Protein AF-A0A317DU81-F1 (afdb_monomer_lite)

pLDDT: mean 81.93, std 19.48, range [38.66, 98.44]

Secondary structure (DSSP, 8-state):
---------TT-S-------HHHHHHHHHHHHHHHHHHHHHHHHTTEEEEEEEEEEEE-SSS-EEEEEEEEEEE----

Radius of gyration: 22.25 Å; chains: 1; bounding box: 41×62×50 Å

Foldseek 3Di:
DDDDPPPPDPPPDDDPDDPPVVVVVVVVVVVVVVVVVVCVVLVVVQKDKDKDFDDWDDPVPRDIDTDIDIDIDRPPPD

Organism: NCBI:txid1264899

Structure (mmCIF, N/CA/C/O backbone):
data_AF-A0A317DU81-F1
#
_entry.id   AF-A0A317DU81-F1
#
loop_
_atom_site.group_PDB
_atom_site.id
_atom_site.type_symbol
_atom_site.label_atom_id
_atom_site.label_alt_id
_atom_site.label_comp_id
_atom_site.label_asym_id
_atom_site.label_entity_id
_atom_site.label_seq_id
_atom_site.pdbx_PDB_ins_code
_atom_site.Cartn_x
_atom_site.Cartn_y
_atom_site.Cartn_z
_atom_site.occupancy
_atom_site.B_iso_or_equiv
_atom_site.auth_seq_id
_atom_site.auth_comp_id
_atom_site.auth_asym_id
_atom_site.auth_atom_id
_atom_site.pdbx_PDB_model_num
ATOM 1 N N . MET A 1 1 ? 13.571 50.264 -28.649 1.00 51.19 1 MET A N 1
ATOM 2 C CA . MET A 1 1 ? 12.807 49.072 -28.231 1.00 51.19 1 MET A CA 1
ATOM 3 C C . MET A 1 1 ? 13.084 47.987 -29.247 1.00 51.19 1 MET A C 1
ATOM 5 O O . MET A 1 1 ? 12.448 47.972 -30.290 1.00 51.19 1 MET A O 1
ATOM 9 N N . THR A 1 2 ? 14.097 47.166 -28.988 1.00 48.75 2 THR A N 1
ATOM 10 C CA . THR A 1 2 ? 14.313 45.916 -29.718 1.00 48.75 2 THR A CA 1
ATOM 11 C C . THR A 1 2 ? 14.110 44.773 -28.747 1.00 48.75 2 THR A C 1
ATOM 13 O O . THR A 1 2 ? 14.389 44.887 -27.556 1.00 48.75 2 THR A O 1
ATOM 16 N N . ASP A 1 3 ? 13.494 43.754 -29.306 1.00 45.44 3 ASP A N 1
ATOM 17 C CA . ASP A 1 3 ? 12.763 42.679 -28.680 1.00 45.44 3 ASP A CA 1
ATOM 18 C C . ASP A 1 3 ? 13.695 41.717 -27.931 1.00 45.44 3 ASP A C 1
ATOM 20 O O . ASP A 1 3 ? 14.654 41.206 -28.501 1.00 45.44 3 ASP A O 1
ATOM 24 N N . SER A 1 4 ? 13.374 41.510 -26.654 1.00 50.03 4 SER A N 1
ATOM 25 C CA . SER A 1 4 ? 13.537 40.267 -25.899 1.00 50.03 4 SER A CA 1
ATOM 26 C C . SER A 1 4 ? 14.889 39.543 -25.969 1.00 50.03 4 SER A C 1
ATOM 28 O O . SER A 1 4 ? 15.058 38.565 -26.698 1.00 50.03 4 SER A O 1
ATOM 30 N N . ASP A 1 5 ? 15.791 39.914 -25.056 1.00 52.84 5 ASP A N 1
ATOM 31 C CA . ASP A 1 5 ? 16.814 39.005 -24.531 1.00 52.84 5 ASP A CA 1
ATOM 32 C C . ASP A 1 5 ? 16.123 37.840 -23.793 1.00 52.84 5 ASP A C 1
ATOM 34 O O . ASP A 1 5 ? 15.909 37.864 -22.578 1.00 52.84 5 ASP A O 1
ATOM 38 N N . ILE A 1 6 ? 15.734 36.803 -24.539 1.00 57.69 6 ILE A N 1
ATOM 39 C CA . ILE A 1 6 ? 15.387 35.502 -23.967 1.00 57.69 6 ILE A CA 1
ATOM 40 C C . ILE A 1 6 ? 16.677 34.920 -23.389 1.00 57.69 6 ILE A C 1
ATOM 42 O O . ILE A 1 6 ? 17.542 34.409 -24.103 1.00 57.69 6 ILE A O 1
ATOM 46 N N . ILE A 1 7 ? 16.801 35.008 -22.064 1.00 61.28 7 ILE A N 1
ATOM 47 C CA . ILE A 1 7 ? 17.793 34.265 -21.294 1.00 61.28 7 ILE A CA 1
ATOM 48 C C . ILE A 1 7 ? 17.509 32.786 -21.545 1.00 61.28 7 ILE A C 1
ATOM 50 O O . ILE A 1 7 ? 16.564 32.207 -21.008 1.00 61.28 7 ILE A O 1
ATOM 54 N N . THR A 1 8 ? 18.323 32.170 -22.396 1.00 54.91 8 THR A N 1
ATOM 55 C CA . THR A 1 8 ? 18.356 30.718 -22.521 1.00 54.91 8 THR A CA 1
ATOM 56 C C . THR A 1 8 ? 18.897 30.186 -21.200 1.00 54.91 8 THR A C 1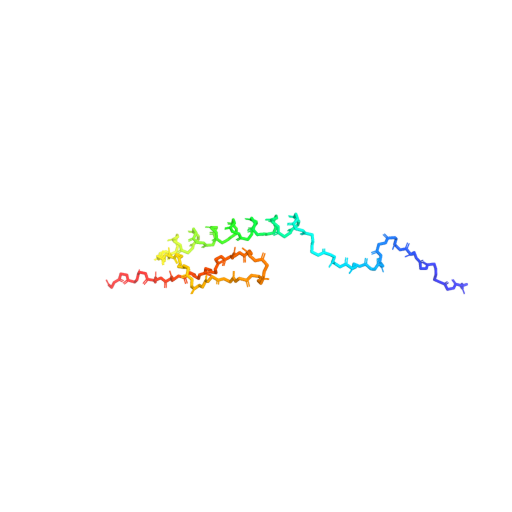
ATOM 58 O O . THR A 1 8 ? 20.091 30.290 -20.934 1.00 54.91 8 THR A O 1
ATOM 61 N N . ILE A 1 9 ? 18.018 29.669 -20.338 1.00 58.00 9 ILE A N 1
ATOM 62 C CA . ILE A 1 9 ? 18.436 28.952 -19.133 1.00 58.00 9 ILE A CA 1
ATOM 63 C C . ILE A 1 9 ? 19.024 27.614 -19.606 1.00 58.00 9 ILE A C 1
ATOM 65 O O . ILE A 1 9 ? 18.285 26.809 -20.187 1.00 58.00 9 ILE A O 1
ATOM 69 N N . PRO A 1 10 ? 20.326 27.344 -19.398 1.00 48.50 10 PRO A N 1
ATOM 70 C CA . PRO A 1 10 ? 20.873 26.022 -19.668 1.00 48.50 10 PRO A CA 1
ATOM 71 C C . PRO A 1 10 ? 20.150 25.013 -18.765 1.00 48.50 10 PRO A C 1
ATOM 73 O O . PRO A 1 10 ? 20.223 25.103 -17.543 1.00 48.50 10 PRO A O 1
ATOM 76 N N . GLY A 1 11 ? 19.389 24.101 -19.378 1.00 55.03 11 GLY A N 1
ATOM 77 C CA . GLY A 1 11 ? 18.567 23.103 -18.681 1.00 55.03 11 GLY A CA 1
ATOM 78 C C . GLY A 1 11 ? 17.139 22.949 -19.216 1.00 55.03 11 GLY A C 1
ATOM 79 O O . GLY A 1 11 ? 16.492 21.951 -18.924 1.00 55.03 11 GLY A O 1
ATOM 80 N N . ALA A 1 12 ? 16.646 23.868 -20.054 1.00 55.78 12 ALA A N 1
ATOM 81 C CA . ALA A 1 12 ? 15.314 23.764 -20.673 1.00 55.78 12 ALA A CA 1
ATOM 82 C C . ALA A 1 12 ? 15.275 22.845 -21.915 1.00 55.78 12 ALA A C 1
ATOM 84 O O . ALA A 1 12 ? 14.502 23.065 -22.847 1.00 55.78 12 ALA A O 1
ATOM 85 N N . GLY A 1 13 ? 16.139 21.833 -21.962 1.00 45.91 13 GLY A N 1
ATOM 86 C CA . GLY A 1 13 ? 16.318 20.975 -23.122 1.00 45.91 13 GLY A CA 1
ATOM 87 C C . GLY A 1 13 ? 16.553 19.542 -22.694 1.00 45.91 13 GLY A C 1
ATOM 88 O O . GLY A 1 13 ? 17.598 19.232 -22.140 1.00 45.91 13 GLY A O 1
ATOM 89 N N . SER A 1 14 ? 15.590 18.689 -23.039 1.00 46.28 14 SER A N 1
ATOM 90 C CA . SER A 1 14 ? 15.718 17.237 -23.035 1.00 46.28 14 SER A CA 1
ATOM 91 C C . SER A 1 14 ? 15.994 16.644 -21.652 1.00 46.28 14 SER A C 1
ATOM 93 O O . SER A 1 14 ? 17.136 16.429 -21.262 1.00 46.28 14 SER A O 1
ATOM 95 N N . CYS A 1 15 ? 14.931 16.270 -20.942 1.00 38.66 15 CYS A N 1
ATOM 96 C CA . CYS A 1 15 ? 15.029 15.068 -20.127 1.00 38.66 15 CYS A CA 1
ATOM 97 C C . CYS A 1 15 ? 14.658 13.896 -21.046 1.00 38.66 15 CYS A C 1
ATOM 99 O O . CYS A 1 15 ? 13.478 13.540 -21.104 1.00 38.66 15 CYS A O 1
ATOM 101 N N . PRO A 1 16 ? 15.595 13.258 -21.779 1.00 45.62 16 PRO A N 1
ATOM 102 C CA . PRO A 1 16 ? 15.415 11.834 -21.950 1.00 45.62 16 PRO A CA 1
ATOM 103 C C . PRO A 1 16 ? 15.498 11.323 -20.513 1.00 45.62 16 PRO A C 1
ATOM 105 O O . PRO A 1 16 ? 16.503 11.551 -19.854 1.00 45.62 16 PRO A O 1
ATOM 108 N N . MET A 1 17 ? 14.424 10.776 -19.960 1.00 47.25 17 MET A N 1
ATOM 109 C CA . MET A 1 17 ? 14.537 10.071 -18.690 1.00 47.25 17 MET A CA 1
ATOM 110 C C . MET A 1 17 ? 15.058 8.675 -19.044 1.00 47.25 17 MET A C 1
ATOM 112 O O . MET A 1 17 ? 14.236 7.820 -19.385 1.00 47.25 17 MET A O 1
ATOM 116 N N . PRO A 1 18 ? 16.375 8.375 -19.013 1.00 45.25 18 PRO A N 1
ATOM 117 C CA . PRO A 1 18 ? 16.730 7.026 -18.656 1.00 45.25 18 PRO A CA 1
ATOM 118 C C . PRO A 1 18 ? 16.231 6.861 -17.222 1.00 45.25 18 PRO A C 1
ATOM 120 O O . PRO A 1 18 ? 16.441 7.715 -16.369 1.00 45.25 18 PRO A O 1
ATOM 123 N N . THR A 1 19 ? 15.482 5.794 -17.012 1.00 61.06 19 THR A N 1
ATOM 124 C CA . THR A 1 19 ? 15.464 4.967 -15.806 1.00 61.06 19 THR A CA 1
ATOM 125 C C . THR A 1 19 ? 16.663 5.195 -14.865 1.00 61.06 19 THR A C 1
ATOM 127 O O . THR A 1 19 ? 17.586 4.378 -14.839 1.00 61.06 19 THR A O 1
ATOM 130 N N . ASP A 1 20 ? 16.686 6.293 -14.110 1.00 76.81 20 ASP A N 1
ATOM 131 C CA . ASP A 1 20 ? 17.684 6.503 -13.070 1.00 76.81 20 ASP A CA 1
ATOM 132 C C . ASP A 1 20 ? 17.309 5.591 -11.909 1.00 76.81 20 ASP A C 1
ATOM 134 O O . ASP A 1 20 ? 16.409 5.875 -11.116 1.00 76.81 20 ASP A O 1
ATOM 138 N N . LEU A 1 21 ? 17.945 4.424 -11.888 1.00 85.81 21 LEU A N 1
ATOM 139 C CA . LEU A 1 21 ? 17.700 3.403 -10.886 1.00 85.81 21 LEU A CA 1
ATOM 140 C C . LEU A 1 21 ? 17.949 3.951 -9.478 1.00 85.81 21 LEU A C 1
ATOM 142 O O . LEU A 1 21 ? 17.223 3.578 -8.562 1.00 85.81 21 LEU A O 1
ATOM 146 N N . GLU A 1 22 ? 18.935 4.832 -9.309 1.00 89.38 22 GLU A N 1
ATOM 147 C CA . GLU A 1 22 ? 19.264 5.412 -8.011 1.00 89.38 22 GLU A CA 1
ATOM 148 C C . GLU A 1 22 ? 18.136 6.330 -7.530 1.00 89.38 22 GLU A C 1
ATOM 150 O O . GLU A 1 22 ? 17.593 6.105 -6.446 1.00 89.38 22 GLU A O 1
ATOM 155 N N . GLY A 1 23 ? 17.672 7.248 -8.383 1.00 91.81 23 GLY A N 1
ATOM 156 C CA . GLY A 1 23 ? 16.501 8.078 -8.094 1.00 91.81 23 GLY A CA 1
ATOM 157 C C . GLY A 1 23 ? 15.219 7.269 -7.841 1.00 91.81 23 GLY A C 1
ATOM 158 O O . GLY A 1 23 ? 14.432 7.611 -6.957 1.00 91.81 23 GLY A O 1
ATOM 159 N N . ILE A 1 24 ? 15.009 6.157 -8.557 1.00 90.94 24 ILE A N 1
ATOM 160 C CA . ILE A 1 24 ? 13.862 5.258 -8.326 1.00 90.94 24 ILE A CA 1
ATOM 161 C C . ILE A 1 24 ? 13.974 4.549 -6.968 1.00 90.94 24 ILE A C 1
ATOM 163 O O . ILE A 1 24 ? 12.974 4.425 -6.258 1.00 90.94 24 ILE A O 1
ATOM 167 N N . ILE A 1 25 ? 15.167 4.083 -6.588 1.00 92.81 25 ILE A N 1
ATOM 168 C CA . ILE A 1 25 ? 15.407 3.441 -5.288 1.00 92.81 25 ILE A CA 1
ATOM 169 C C . ILE A 1 25 ? 15.188 4.441 -4.150 1.00 92.81 25 ILE A C 1
ATOM 171 O O . ILE A 1 25 ? 14.547 4.102 -3.151 1.00 92.81 25 ILE A O 1
ATOM 175 N N . GLU A 1 26 ? 15.677 5.672 -4.300 1.00 94.19 26 GLU A N 1
ATOM 176 C CA . GLU A 1 26 ? 15.469 6.730 -3.315 1.00 94.19 26 GLU A CA 1
ATOM 177 C C . GLU A 1 26 ? 13.979 7.052 -3.161 1.00 94.19 26 GLU A C 1
ATOM 179 O O . GLU A 1 26 ? 13.458 7.039 -2.043 1.00 94.19 26 GLU A O 1
ATOM 184 N N . ALA A 1 27 ? 13.264 7.243 -4.275 1.00 94.44 27 ALA A N 1
ATOM 185 C CA . ALA A 1 27 ? 11.823 7.477 -4.265 1.00 94.44 27 ALA A CA 1
ATOM 186 C C . ALA A 1 27 ? 11.058 6.331 -3.583 1.00 94.44 27 ALA A C 1
ATOM 188 O O . ALA A 1 27 ? 10.205 6.589 -2.733 1.00 94.44 27 ALA A O 1
ATOM 189 N N . LEU A 1 28 ? 11.409 5.072 -3.873 1.00 94.69 28 LEU A N 1
ATOM 190 C CA . LEU A 1 28 ? 10.804 3.900 -3.235 1.00 94.69 28 LEU A CA 1
ATOM 191 C C . LEU A 1 28 ? 11.028 3.896 -1.715 1.00 94.69 28 LEU A C 1
ATOM 193 O O . LEU A 1 28 ? 10.093 3.648 -0.952 1.00 94.69 28 LEU A O 1
ATOM 197 N N . SER A 1 29 ? 12.250 4.190 -1.261 1.00 96.31 29 SER A N 1
ATOM 198 C CA . SER A 1 29 ? 12.569 4.310 0.168 1.00 96.31 29 SER A CA 1
ATOM 199 C C . SER A 1 29 ? 11.712 5.390 0.837 1.00 96.31 29 SER A C 1
ATOM 201 O O . SER A 1 29 ? 11.111 5.171 1.897 1.00 96.31 29 SER A O 1
ATOM 203 N N . HIS A 1 30 ? 11.582 6.539 0.174 1.00 97.12 30 HIS A N 1
ATOM 204 C CA . HIS A 1 30 ? 10.795 7.664 0.662 1.00 97.12 30 HIS A CA 1
ATOM 205 C C . HIS A 1 30 ? 9.297 7.334 0.737 1.00 97.12 30 HIS A C 1
ATOM 207 O O . HIS A 1 30 ? 8.632 7.646 1.730 1.00 97.12 30 HIS A O 1
ATOM 213 N N . ASP A 1 31 ? 8.772 6.638 -0.269 1.00 96.44 31 ASP A N 1
ATOM 214 C CA . ASP A 1 31 ? 7.382 6.194 -0.317 1.00 96.44 31 ASP A CA 1
ATOM 215 C C . ASP A 1 31 ? 7.055 5.199 0.794 1.00 96.44 31 ASP A C 1
ATOM 217 O O . ASP A 1 31 ? 6.023 5.339 1.457 1.00 96.44 31 ASP A O 1
ATOM 221 N N . VAL A 1 32 ? 7.949 4.248 1.070 1.00 96.31 32 VAL A N 1
ATOM 222 C CA . VAL A 1 32 ? 7.790 3.303 2.184 1.00 96.31 32 VAL A CA 1
ATOM 223 C C . VAL A 1 32 ? 7.817 4.032 3.529 1.00 96.31 32 VAL A C 1
ATOM 225 O O . VAL A 1 32 ? 6.969 3.775 4.388 1.00 96.31 32 VAL A O 1
ATOM 228 N N . ALA A 1 33 ? 8.732 4.985 3.722 1.00 98.00 33 ALA A N 1
ATOM 229 C CA . ALA A 1 33 ? 8.776 5.793 4.941 1.00 98.00 33 ALA A CA 1
ATOM 230 C C . ALA A 1 33 ? 7.478 6.600 5.142 1.00 98.00 33 ALA A C 1
ATOM 232 O O . ALA A 1 33 ? 6.903 6.609 6.237 1.00 98.00 33 ALA A O 1
ATOM 233 N N . ARG A 1 34 ? 6.963 7.216 4.071 1.00 97.50 34 ARG A N 1
ATOM 234 C CA . ARG A 1 34 ? 5.693 7.957 4.068 1.00 97.50 34 ARG A CA 1
ATOM 235 C C . ARG A 1 34 ? 4.486 7.052 4.323 1.00 97.50 34 ARG A C 1
ATOM 237 O O . ARG A 1 34 ? 3.567 7.440 5.054 1.00 97.50 34 ARG A O 1
ATOM 244 N N . MET A 1 35 ? 4.486 5.842 3.769 1.00 96.75 35 MET A N 1
ATOM 245 C CA . MET A 1 35 ? 3.463 4.834 4.045 1.00 96.75 35 MET A CA 1
ATOM 246 C C . MET A 1 35 ? 3.470 4.462 5.532 1.00 96.75 35 MET A C 1
ATOM 248 O O . MET A 1 35 ? 2.424 4.512 6.175 1.00 96.75 35 MET A O 1
ATOM 252 N N . ASN A 1 36 ? 4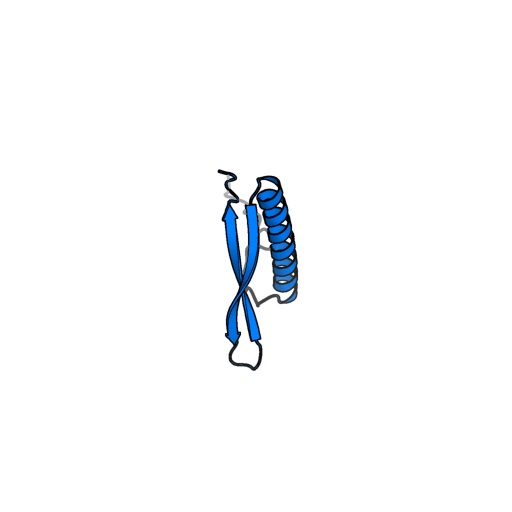.642 4.191 6.113 1.00 97.12 36 ASN A N 1
ATOM 253 C CA . ASN A 1 36 ? 4.783 3.862 7.535 1.00 97.12 36 ASN A CA 1
ATOM 254 C C . ASN A 1 36 ? 4.314 4.995 8.461 1.00 97.12 36 ASN A C 1
ATOM 256 O O . ASN A 1 36 ? 3.714 4.736 9.504 1.00 97.12 36 ASN A O 1
ATOM 260 N N . GLU A 1 37 ? 4.556 6.255 8.098 1.00 98.44 37 GLU A N 1
ATOM 261 C CA . GLU A 1 37 ? 4.003 7.409 8.820 1.00 98.44 37 GLU A CA 1
ATOM 262 C C . GLU A 1 37 ? 2.469 7.439 8.749 1.00 98.44 37 GLU A C 1
ATOM 264 O O . GLU A 1 37 ? 1.796 7.620 9.763 1.00 98.44 37 GLU A O 1
ATOM 269 N N . THR A 1 38 ? 1.901 7.200 7.567 1.00 97.69 38 THR A N 1
ATOM 270 C CA . THR A 1 38 ? 0.444 7.140 7.373 1.00 97.69 38 THR A CA 1
ATOM 271 C C . THR A 1 38 ? -0.193 6.011 8.183 1.00 97.69 38 THR A C 1
ATOM 273 O O . THR A 1 38 ? -1.221 6.223 8.825 1.00 97.69 38 THR A O 1
ATOM 276 N N . ILE A 1 39 ? 0.445 4.838 8.228 1.00 97.19 39 ILE A N 1
ATOM 277 C CA . ILE A 1 39 ? 0.019 3.704 9.060 1.00 97.19 39 ILE A CA 1
ATOM 278 C C . ILE A 1 39 ? -0.000 4.100 10.538 1.00 97.19 39 ILE A C 1
ATOM 280 O O . ILE A 1 39 ? -0.996 3.863 11.220 1.00 97.19 39 ILE A O 1
ATOM 284 N N . ARG A 1 40 ? 1.059 4.756 11.032 1.00 97.44 40 ARG A N 1
ATOM 285 C CA . ARG A 1 40 ? 1.124 5.222 12.426 1.00 97.44 40 ARG A CA 1
ATOM 286 C C . ARG A 1 40 ? 0.004 6.211 12.754 1.00 97.44 40 ARG A C 1
ATOM 288 O O . ARG A 1 40 ? -0.602 6.098 13.817 1.00 97.44 40 ARG A O 1
ATOM 295 N N . LYS A 1 41 ? -0.331 7.122 11.835 1.00 97.38 41 LYS A N 1
ATOM 296 C CA . LYS A 1 41 ? -1.465 8.051 11.993 1.00 97.38 41 LYS A CA 1
ATOM 297 C C . LYS A 1 41 ? -2.812 7.330 12.016 1.00 97.38 41 LYS A C 1
ATOM 299 O O . LYS A 1 41 ? -3.636 7.615 12.880 1.00 97.38 41 LYS A O 1
ATOM 304 N N . ALA A 1 42 ? -3.030 6.382 11.106 1.00 95.62 42 ALA A N 1
ATOM 305 C CA . ALA A 1 42 ? -4.259 5.589 11.066 1.00 95.62 42 ALA A CA 1
ATOM 306 C C . ALA A 1 42 ? -4.439 4.764 12.352 1.00 95.62 42 ALA A C 1
ATOM 308 O O . ALA A 1 42 ? -5.526 4.737 12.925 1.00 95.62 42 ALA A O 1
ATOM 309 N N . MET A 1 43 ? -3.356 4.162 12.848 1.00 95.38 43 MET A N 1
ATOM 310 C CA . MET A 1 43 ? -3.338 3.436 14.117 1.00 95.38 43 MET A CA 1
ATOM 311 C C . MET A 1 43 ? -3.656 4.348 15.304 1.00 95.38 43 MET A C 1
ATOM 313 O O . MET A 1 43 ? -4.483 3.993 16.139 1.00 95.38 43 MET A O 1
ATOM 317 N N . ALA A 1 44 ? -3.060 5.544 15.362 1.00 95.75 44 ALA A N 1
ATOM 318 C CA . ALA A 1 44 ? -3.370 6.530 16.398 1.00 95.75 44 ALA A CA 1
ATOM 319 C C . ALA A 1 44 ? -4.848 6.970 16.374 1.00 95.75 44 ALA A C 1
ATOM 321 O O . ALA A 1 44 ? -5.409 7.296 17.416 1.00 95.75 44 ALA A O 1
ATOM 322 N N . ALA A 1 45 ? -5.493 6.930 15.205 1.00 95.31 45 ALA A N 1
ATOM 323 C CA . ALA A 1 45 ? -6.925 7.173 15.038 1.00 95.31 45 ALA A CA 1
ATOM 324 C C . ALA A 1 45 ? -7.813 5.937 15.319 1.00 95.31 45 ALA A C 1
ATOM 326 O O . ALA A 1 45 ? -9.028 6.006 15.136 1.00 95.31 45 ALA A O 1
ATOM 327 N N . GLY A 1 46 ? -7.236 4.812 15.760 1.00 93.88 46 GLY A N 1
ATOM 328 C CA . GLY A 1 46 ? -7.964 3.598 16.152 1.00 93.88 46 GLY A CA 1
ATOM 329 C C . GLY A 1 46 ? -8.146 2.549 15.049 1.00 93.88 46 GLY A C 1
ATOM 330 O O . GLY A 1 46 ? -8.932 1.614 15.221 1.00 93.88 46 GLY A O 1
ATOM 331 N N . ALA A 1 47 ? -7.451 2.673 13.915 1.00 96.06 47 ALA A N 1
ATOM 332 C CA . ALA A 1 47 ? -7.464 1.645 12.877 1.00 96.06 47 ALA A CA 1
ATOM 333 C C . ALA A 1 47 ? -6.467 0.512 13.175 1.00 96.06 47 ALA A C 1
ATOM 335 O O . ALA A 1 47 ? -5.373 0.738 13.687 1.00 96.06 47 ALA A O 1
ATOM 336 N N . ILE A 1 48 ? -6.813 -0.707 12.771 1.00 95.69 48 ILE A N 1
ATOM 337 C CA . ILE A 1 48 ? -5.866 -1.813 12.611 1.00 95.69 48 ILE A CA 1
ATOM 338 C C . ILE A 1 48 ? -5.479 -1.849 11.133 1.00 95.69 48 ILE A C 1
ATOM 340 O O . ILE A 1 48 ? -6.358 -1.881 10.269 1.00 95.69 48 ILE A O 1
ATOM 344 N N . VAL A 1 49 ? -4.179 -1.830 10.841 1.00 96.50 49 VAL A N 1
ATOM 345 C CA . VAL A 1 49 ? -3.657 -1.867 9.471 1.00 96.50 49 VAL A CA 1
ATOM 346 C C . VAL A 1 49 ? -2.729 -3.064 9.312 1.00 96.50 49 VAL A C 1
ATOM 348 O O . VAL A 1 49 ? -1.765 -3.208 10.060 1.00 96.50 49 VAL A O 1
ATOM 351 N N . GLU A 1 50 ? -3.003 -3.894 8.313 1.00 96.19 50 GLU A N 1
ATOM 352 C CA . GLU A 1 50 ? -2.173 -5.029 7.908 1.00 96.19 50 GLU A CA 1
ATOM 353 C C . GLU A 1 50 ? -1.698 -4.828 6.470 1.00 96.19 50 GLU A C 1
ATOM 355 O O . GLU A 1 50 ? -2.446 -4.309 5.646 1.00 96.19 50 GLU A O 1
ATOM 360 N N . ILE A 1 51 ? -0.487 -5.272 6.133 1.00 96.00 51 ILE A N 1
ATOM 361 C CA . ILE A 1 51 ? 0.016 -5.239 4.754 1.00 96.00 51 ILE A CA 1
ATOM 362 C C . ILE A 1 51 ? 0.011 -6.655 4.190 1.00 96.00 51 ILE A C 1
ATOM 364 O O . ILE A 1 51 ? 0.618 -7.560 4.762 1.00 96.00 51 ILE A O 1
ATOM 368 N N . LYS A 1 52 ? -0.666 -6.850 3.055 1.00 96.00 52 LYS A N 1
ATOM 369 C CA . LYS A 1 52 ? -0.698 -8.129 2.341 1.00 96.00 52 LYS A CA 1
ATOM 370 C C . LYS A 1 52 ? 0.048 -8.012 1.028 1.00 96.00 52 LYS A C 1
ATOM 372 O O . LYS A 1 52 ? -0.126 -7.034 0.305 1.00 96.00 52 LYS A O 1
ATOM 377 N N . ARG A 1 53 ? 0.812 -9.048 0.683 1.00 96.38 53 ARG A N 1
ATOM 378 C CA . ARG A 1 53 ? 1.264 -9.228 -0.695 1.00 96.38 53 ARG A CA 1
ATOM 379 C C . ARG A 1 53 ? 0.085 -9.698 -1.542 1.00 96.38 53 ARG A C 1
ATOM 381 O O . ARG A 1 53 ? -0.519 -10.720 -1.222 1.00 96.38 53 ARG A O 1
ATOM 388 N N . THR A 1 54 ? -0.231 -8.963 -2.599 1.00 96.25 54 THR A N 1
ATOM 389 C CA . THR A 1 54 ? -1.350 -9.261 -3.503 1.00 96.25 54 THR A CA 1
ATOM 390 C C . THR A 1 54 ? -0.905 -9.960 -4.772 1.00 96.25 54 THR A C 1
ATOM 392 O O . THR A 1 54 ? -1.643 -10.789 -5.291 1.00 96.25 54 THR A O 1
ATOM 395 N N . ASP A 1 55 ? 0.295 -9.648 -5.255 1.00 95.88 55 ASP A N 1
ATOM 396 C CA . ASP A 1 55 ? 0.835 -10.215 -6.484 1.00 95.88 55 ASP A CA 1
ATOM 397 C C . ASP A 1 55 ? 2.368 -10.204 -6.465 1.00 95.88 55 ASP A C 1
ATOM 399 O O . ASP A 1 55 ? 2.999 -9.575 -5.605 1.00 95.88 55 ASP A O 1
ATOM 403 N N . ARG A 1 56 ? 2.965 -10.900 -7.428 1.00 94.75 56 ARG A N 1
ATOM 404 C CA . ARG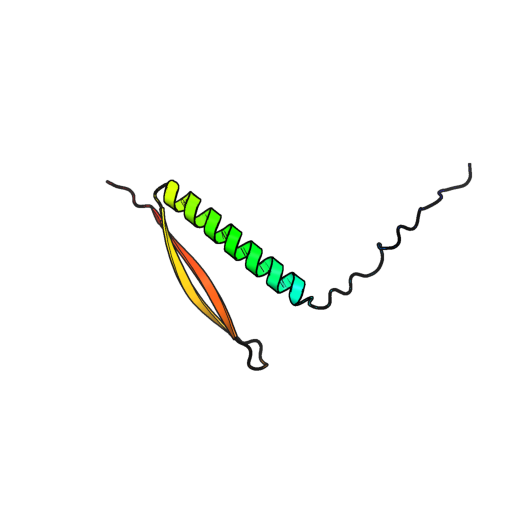 A 1 56 ? 4.391 -10.872 -7.710 1.00 94.75 56 ARG A CA 1
ATOM 405 C C . ARG A 1 56 ? 4.598 -10.599 -9.194 1.00 94.75 56 ARG A C 1
ATOM 407 O O . ARG A 1 56 ? 4.364 -11.460 -10.037 1.00 94.75 56 ARG A O 1
ATOM 414 N N . VAL A 1 57 ? 5.075 -9.401 -9.505 1.00 93.75 57 VAL A N 1
ATOM 415 C CA . VAL A 1 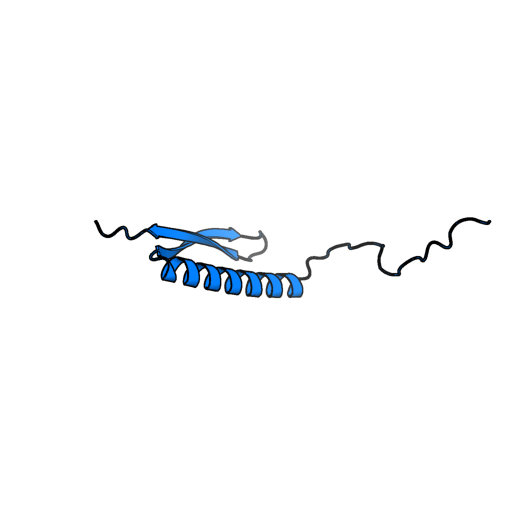57 ? 5.292 -8.965 -10.886 1.00 93.75 57 VAL A CA 1
ATOM 416 C C . VAL A 1 57 ? 6.670 -9.423 -11.347 1.00 93.75 57 VAL A C 1
ATOM 418 O O . VAL A 1 57 ? 7.660 -9.246 -10.635 1.00 93.75 57 VAL A O 1
ATOM 421 N N . HIS A 1 58 ? 6.730 -10.011 -12.540 1.00 93.62 58 HIS A N 1
ATOM 422 C CA . HIS A 1 58 ? 7.967 -10.412 -13.204 1.00 93.62 58 HIS A CA 1
ATOM 423 C C . HIS A 1 58 ? 8.287 -9.451 -14.354 1.00 93.62 58 HIS A C 1
ATOM 425 O O . HIS A 1 58 ? 7.413 -9.158 -15.167 1.00 93.62 58 HIS A O 1
ATOM 431 N N . SER A 1 59 ? 9.541 -9.006 -14.461 1.00 87.88 59 SER A N 1
ATOM 432 C CA . SER A 1 59 ? 9.976 -8.034 -15.482 1.00 87.88 59 SER A CA 1
ATOM 433 C C . SER A 1 59 ? 10.414 -8.679 -16.813 1.00 87.88 59 SER A C 1
ATOM 435 O O . SER A 1 59 ? 10.970 -8.016 -17.684 1.00 87.88 59 SER A O 1
ATOM 437 N N . GLY A 1 60 ? 10.179 -9.982 -16.999 1.00 85.81 60 GLY A N 1
ATOM 438 C CA . GLY A 1 60 ? 10.522 -10.719 -18.228 1.00 85.81 60 GLY A CA 1
ATOM 439 C C . GLY A 1 60 ? 11.993 -11.149 -18.334 1.00 85.81 60 GLY A C 1
ATOM 440 O O . GLY A 1 60 ? 12.314 -12.035 -19.117 1.00 85.81 60 GLY A O 1
ATOM 441 N N . ASP A 1 61 ? 12.864 -10.592 -17.499 1.00 90.75 61 ASP A N 1
ATOM 442 C CA . ASP A 1 61 ? 14.327 -10.716 -17.517 1.00 90.75 61 ASP A CA 1
ATOM 443 C C . ASP A 1 61 ? 14.896 -11.440 -16.278 1.00 90.75 61 ASP A C 1
ATOM 445 O O . ASP A 1 61 ? 16.090 -11.360 -15.985 1.00 90.75 61 ASP A O 1
ATOM 449 N N . GLY A 1 62 ? 14.041 -12.135 -15.524 1.00 88.44 62 GLY A N 1
ATOM 450 C CA . GLY A 1 62 ? 14.404 -12.846 -14.298 1.00 88.44 62 GLY A CA 1
ATOM 451 C C . GLY A 1 62 ? 14.253 -12.019 -13.020 1.00 88.44 62 GLY A C 1
ATOM 452 O O . GLY A 1 62 ? 14.420 -12.567 -11.927 1.00 88.44 62 GLY A O 1
ATOM 453 N N . ARG A 1 63 ? 13.909 -10.727 -13.111 1.00 91.38 63 ARG A N 1
ATOM 454 C CA . ARG A 1 63 ? 13.635 -9.881 -11.940 1.00 91.38 63 ARG A CA 1
ATOM 455 C C . ARG A 1 63 ? 12.183 -10.011 -11.495 1.00 91.38 63 ARG A C 1
ATOM 457 O O . ARG A 1 63 ? 11.267 -10.107 -12.312 1.00 91.38 63 ARG A O 1
ATOM 464 N N . TRP A 1 64 ? 11.979 -9.969 -10.183 1.00 94.31 64 TRP A N 1
ATOM 465 C CA . TRP A 1 64 ? 10.666 -10.059 -9.553 1.00 94.31 64 TRP A CA 1
ATOM 466 C C . TRP A 1 64 ? 10.494 -8.954 -8.516 1.00 94.31 64 TRP A C 1
ATOM 468 O O . TRP A 1 64 ? 11.450 -8.614 -7.822 1.00 94.31 64 TRP A O 1
ATOM 478 N N . ALA A 1 65 ? 9.268 -8.465 -8.360 1.00 93.25 65 ALA A N 1
ATOM 479 C CA . ALA A 1 65 ? 8.890 -7.524 -7.314 1.00 93.25 65 ALA A CA 1
ATOM 480 C C . ALA A 1 65 ? 7.577 -7.953 -6.654 1.00 93.25 65 ALA A C 1
ATOM 482 O O . ALA A 1 65 ? 6.695 -8.509 -7.310 1.00 93.25 65 ALA A O 1
ATOM 483 N N . ASP A 1 66 ? 7.440 -7.678 -5.360 1.00 95.31 66 ASP A N 1
ATOM 484 C CA . ASP A 1 66 ? 6.182 -7.877 -4.647 1.00 95.31 66 ASP A CA 1
ATOM 485 C C . ASP A 1 66 ? 5.275 -6.655 -4.843 1.00 95.31 66 ASP A C 1
ATOM 487 O O . ASP A 1 66 ? 5.728 -5.510 -4.816 1.00 95.31 66 ASP A O 1
ATOM 491 N N . GLN A 1 67 ? 3.980 -6.896 -5.029 1.00 94.50 67 GLN A N 1
ATOM 492 C CA . GLN A 1 67 ? 2.950 -5.863 -4.941 1.00 94.50 67 GLN A CA 1
ATOM 493 C C . GLN A 1 67 ? 2.225 -6.004 -3.609 1.00 94.50 67 GLN A C 1
ATOM 495 O O . GLN A 1 67 ? 1.866 -7.111 -3.200 1.00 94.50 67 GLN A O 1
ATOM 500 N N . MET A 1 68 ? 2.040 -4.884 -2.915 1.00 95.06 68 MET A N 1
ATOM 501 C CA . MET A 1 68 ? 1.484 -4.851 -1.567 1.00 95.06 68 MET A CA 1
ATOM 502 C C . MET A 1 68 ? 0.218 -4.003 -1.519 1.00 95.06 68 MET A C 1
ATOM 504 O O . MET A 1 68 ? 0.126 -2.968 -2.174 1.00 95.06 68 MET A O 1
ATOM 508 N N . SER A 1 69 ? -0.748 -4.425 -0.706 1.00 94.06 69 SER A N 1
ATOM 509 C CA . SER A 1 69 ? -1.975 -3.679 -0.442 1.00 94.06 69 SER A CA 1
ATOM 510 C C . SER A 1 69 ? -2.284 -3.671 1.057 1.00 94.06 69 SER A C 1
ATOM 512 O O . SER A 1 69 ? -2.198 -4.726 1.701 1.00 94.06 69 SER A O 1
ATOM 514 N N . PRO A 1 70 ? -2.627 -2.509 1.640 1.00 94.88 70 PRO A N 1
ATOM 515 C CA . PRO A 1 70 ? -3.062 -2.436 3.022 1.00 94.88 70 PRO A CA 1
ATOM 516 C C . PRO A 1 70 ? -4.501 -2.941 3.175 1.00 94.88 70 PRO A C 1
ATOM 518 O O . PRO A 1 70 ? -5.401 -2.554 2.432 1.00 94.88 70 PRO A O 1
ATOM 521 N N . VAL A 1 71 ? -4.738 -3.751 4.201 1.00 95.75 71 VAL A N 1
ATOM 522 C CA . VAL A 1 71 ? -6.069 -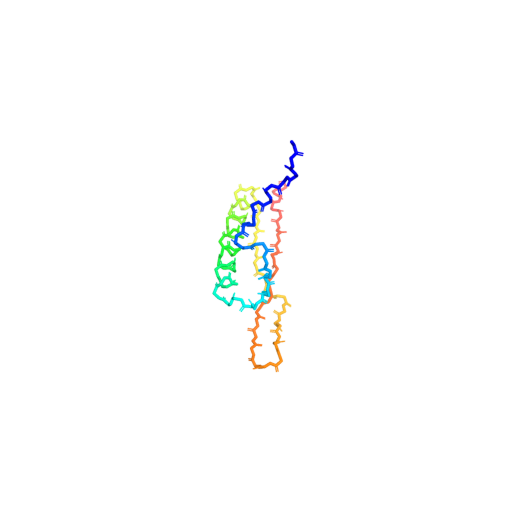4.090 4.703 1.00 95.75 71 VAL A CA 1
ATOM 523 C C . VAL A 1 71 ? -6.300 -3.289 5.974 1.00 95.75 71 VAL A C 1
ATOM 525 O O . VAL A 1 71 ? -5.548 -3.413 6.939 1.00 95.75 71 VAL A O 1
ATOM 528 N N . VAL A 1 72 ? -7.334 -2.450 5.962 1.00 94.81 72 VAL A N 1
ATOM 529 C CA . VAL A 1 72 ? -7.634 -1.521 7.054 1.00 94.81 72 VAL A CA 1
ATOM 530 C C . VAL A 1 72 ? -8.954 -1.907 7.703 1.00 94.81 72 VAL A C 1
ATOM 532 O O . VAL A 1 72 ? -9.991 -1.932 7.042 1.00 94.81 72 VAL A O 1
ATOM 535 N N . ASN A 1 73 ? -8.921 -2.166 9.008 1.00 93.88 73 ASN A N 1
ATOM 536 C CA . ASN A 1 73 ? -10.101 -2.447 9.815 1.00 93.88 73 ASN A CA 1
ATOM 537 C C . ASN A 1 73 ? -10.299 -1.331 10.841 1.00 93.88 73 ASN A C 1
ATOM 539 O O . ASN A 1 73 ? -9.415 -1.046 11.649 1.00 93.88 73 ASN A O 1
ATOM 543 N N . LEU A 1 74 ? -11.477 -0.710 10.835 1.00 87.38 74 LEU A N 1
ATOM 544 C CA . LEU A 1 74 ? -11.866 0.227 11.883 1.00 87.38 74 LEU A CA 1
ATOM 545 C C . LEU A 1 74 ? -12.392 -0.588 13.059 1.00 87.38 74 LEU A C 1
ATOM 547 O O . LEU A 1 74 ? -13.477 -1.166 12.970 1.00 87.38 74 LEU A O 1
ATOM 551 N N . ASN A 1 75 ? -11.637 -0.645 14.154 1.00 72.06 75 ASN A N 1
ATOM 552 C CA . ASN A 1 75 ? -12.137 -1.264 15.371 1.00 72.06 75 ASN A CA 1
ATOM 553 C C . ASN A 1 75 ? -13.185 -0.336 16.004 1.00 72.06 75 ASN A C 1
ATOM 555 O O . ASN A 1 75 ? -12.875 0.499 16.850 1.00 72.06 75 ASN A O 1
ATOM 559 N N . ARG A 1 76 ? -14.440 -0.437 15.554 1.00 61.88 76 ARG A N 1
ATOM 560 C CA . ARG A 1 76 ? -15.569 0.180 16.251 1.00 61.88 76 ARG A CA 1
ATOM 561 C C . ARG A 1 76 ? -15.884 -0.693 17.458 1.00 61.88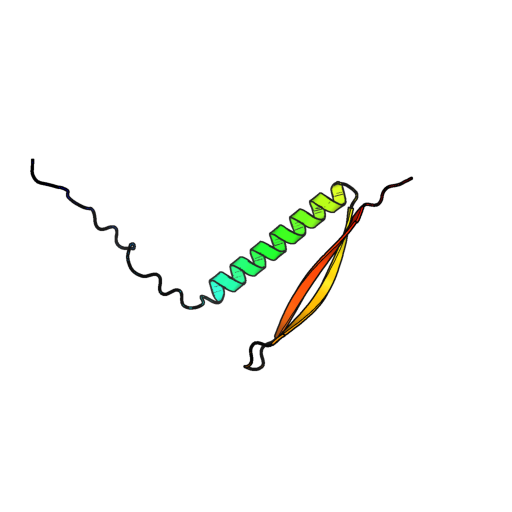 76 ARG A C 1
ATOM 563 O O . ARG A 1 76 ? -16.592 -1.690 17.320 1.00 61.88 76 ARG A O 1
ATOM 570 N N . ALA A 1 77 ? -15.361 -0.318 18.624 1.00 56.84 77 ALA A N 1
ATOM 571 C CA . ALA A 1 77 ? -15.941 -0.779 19.878 1.00 56.84 77 ALA A CA 1
ATOM 572 C C . ALA A 1 77 ? -17.446 -0.457 19.829 1.00 56.84 77 ALA A C 1
ATOM 574 O O . ALA A 1 77 ? -17.821 0.687 19.562 1.00 56.84 77 ALA A O 1
ATOM 575 N N . ARG A 1 78 ? -18.278 -1.498 19.936 1.00 55.03 78 ARG A N 1
ATOM 576 C CA . ARG A 1 78 ? -19.735 -1.363 20.032 1.00 55.03 78 ARG A CA 1
ATOM 577 C C . ARG A 1 78 ? -20.124 -0.780 21.379 1.00 55.03 78 ARG A C 1
ATOM 579 O O . ARG A 1 78 ? -19.454 -1.144 22.369 1.00 55.03 78 ARG A O 1
#

Sequence (78 aa):
MTDSDIITIPGAGSCPMPTDLEGIIEALSHDVARMNETIRKAMAAGAIVEIKRTDRVHSGDGRWADQMSPVVNLNRAR